Protein AF-M0M3P2-F1 (afdb_monomer_lite)

Sequence (87 aa):
MEIATGTTVAAVAAMRGNRYPVATRSNRMPCPYLSYRAAAGDHEFETERAYCTAVDRFVEAMRADVCNDRYDLDHESHCEIYREHAE

Structure (mmCIF, N/CA/C/O backbone):
data_AF-M0M3P2-F1
#
_entry.id   AF-M0M3P2-F1
#
loop_
_atom_site.group_PDB
_atom_site.id
_atom_site.type_symbol
_atom_site.label_atom_id
_atom_site.label_alt_id
_atom_site.label_comp_id
_atom_site.label_asym_id
_atom_site.label_entity_id
_atom_site.label_seq_id
_atom_site.pdbx_PDB_ins_code
_atom_site.Cartn_x
_atom_site.Cartn_y
_atom_site.Cartn_z
_atom_site.occupancy
_atom_site.B_iso_or_equiv
_atom_site.auth_seq_id
_atom_site.auth_comp_id
_atom_site.auth_asym_id
_atom_site.auth_atom_id
_atom_site.pdbx_PDB_model_num
ATOM 1 N N . MET A 1 1 ? 9.064 7.246 75.458 1.00 49.41 1 MET A N 1
ATOM 2 C CA . MET A 1 1 ? 9.080 6.054 74.594 1.00 49.41 1 MET A CA 1
ATOM 3 C C . MET A 1 1 ? 7.639 5.716 74.305 1.00 49.41 1 MET A C 1
ATOM 5 O O . MET A 1 1 ? 7.024 5.102 75.150 1.00 49.41 1 MET A O 1
ATOM 9 N N . GLU A 1 2 ? 7.101 6.222 73.199 1.00 44.53 2 GLU A N 1
ATOM 10 C CA . GLU A 1 2 ? 6.032 5.580 72.432 1.00 44.53 2 GLU A CA 1
ATOM 11 C C . GLU A 1 2 ? 5.965 6.265 71.064 1.00 44.53 2 GLU A C 1
ATOM 13 O O . GLU A 1 2 ? 6.035 7.488 70.944 1.00 44.53 2 GLU A O 1
ATOM 18 N N . ILE A 1 3 ? 5.999 5.419 70.043 1.00 52.34 3 ILE A N 1
ATOM 19 C CA . ILE A 1 3 ? 6.153 5.714 68.626 1.00 52.34 3 ILE A CA 1
ATOM 20 C C . ILE A 1 3 ? 4.739 5.652 68.043 1.00 52.34 3 ILE A C 1
ATOM 22 O O . ILE A 1 3 ? 4.100 4.609 68.143 1.00 52.34 3 ILE A O 1
ATOM 26 N N . ALA A 1 4 ? 4.260 6.724 67.416 1.00 49.91 4 ALA A N 1
ATOM 27 C CA . ALA A 1 4 ? 3.057 6.688 66.585 1.00 49.91 4 ALA A CA 1
ATOM 28 C C . ALA A 1 4 ? 3.389 7.265 65.206 1.00 49.91 4 ALA A C 1
ATOM 30 O O . ALA A 1 4 ? 3.184 8.438 64.904 1.00 49.91 4 ALA A O 1
ATOM 31 N N . THR A 1 5 ? 3.985 6.406 64.389 1.00 58.44 5 THR A N 1
ATOM 32 C CA . THR A 1 5 ? 4.162 6.565 62.949 1.00 58.44 5 THR A CA 1
ATOM 33 C C . THR A 1 5 ? 2.814 6.343 62.270 1.00 58.44 5 THR A C 1
ATOM 35 O O . THR A 1 5 ? 2.205 5.293 62.458 1.00 58.44 5 THR A O 1
ATOM 38 N N . GLY A 1 6 ? 2.366 7.280 61.434 1.00 55.31 6 GLY A N 1
ATOM 39 C CA . GLY A 1 6 ? 1.285 7.001 60.490 1.00 55.31 6 GLY A CA 1
ATOM 40 C C . GLY A 1 6 ? 0.459 8.218 60.111 1.00 55.31 6 GLY A C 1
ATOM 41 O O . GLY A 1 6 ? -0.402 8.640 60.868 1.00 55.31 6 GLY A O 1
ATOM 42 N N . THR A 1 7 ? 0.673 8.736 58.904 1.00 53.56 7 THR A N 1
ATOM 43 C CA . THR A 1 7 ? -0.405 8.922 57.919 1.00 53.56 7 THR A CA 1
ATOM 44 C C . THR A 1 7 ? 0.245 9.138 56.559 1.00 53.56 7 THR A C 1
ATOM 46 O O . THR A 1 7 ? 0.894 10.142 56.279 1.00 53.56 7 THR A O 1
ATOM 49 N N . THR A 1 8 ? 0.102 8.107 55.742 1.00 52.78 8 THR A N 1
ATOM 50 C CA . THR A 1 8 ? 0.528 7.975 54.358 1.00 52.78 8 THR A CA 1
ATOM 51 C C . THR A 1 8 ? -0.186 9.028 53.512 1.00 52.78 8 THR A C 1
ATOM 53 O O . THR A 1 8 ? -1.397 8.942 53.316 1.00 52.78 8 THR A O 1
ATOM 56 N N . VAL A 1 9 ? 0.536 10.028 52.999 1.00 53.03 9 VAL A N 1
ATOM 57 C CA . VAL A 1 9 ? -0.023 10.893 51.952 1.00 53.03 9 VAL A CA 1
ATOM 58 C C . VAL A 1 9 ? -0.031 10.081 50.665 1.00 53.03 9 VAL A C 1
ATOM 60 O O . VAL A 1 9 ? 1.011 9.632 50.185 1.00 53.03 9 VAL A O 1
ATOM 63 N N . ALA A 1 10 ? -1.243 9.842 50.175 1.00 47.31 10 ALA A N 1
ATOM 64 C CA . ALA A 1 10 ? -1.542 9.116 48.959 1.00 47.31 10 ALA A CA 1
ATOM 65 C C . ALA A 1 10 ? -0.655 9.585 47.798 1.00 47.31 10 ALA A C 1
ATOM 67 O O . ALA A 1 10 ? -0.592 10.771 47.471 1.00 47.31 10 ALA A O 1
ATOM 68 N N . ALA A 1 11 ? 0.016 8.619 47.173 1.00 47.78 11 ALA A N 1
ATOM 69 C CA . ALA A 1 11 ? 0.688 8.799 45.902 1.00 47.78 11 ALA A CA 1
ATOM 70 C C . ALA A 1 11 ? -0.328 9.331 44.883 1.00 47.78 11 ALA A C 1
ATOM 72 O O . ALA A 1 11 ? -1.282 8.639 44.522 1.00 47.78 11 ALA A O 1
ATOM 73 N N . VAL A 1 12 ? -0.125 10.568 44.431 1.00 50.44 12 VAL A N 1
ATOM 74 C CA . VAL A 1 12 ? -0.878 11.149 43.322 1.00 50.44 12 VAL A CA 1
ATOM 75 C C . VAL A 1 12 ? -0.477 10.371 42.073 1.00 50.44 12 VAL A C 1
ATOM 77 O O . VAL A 1 12 ? 0.607 10.540 41.515 1.00 50.44 12 VAL A O 1
ATOM 80 N N . ALA A 1 13 ? -1.333 9.426 41.707 1.00 46.97 13 ALA A N 1
ATOM 81 C CA . ALA A 1 13 ? -1.179 8.599 40.534 1.00 46.97 13 ALA A CA 1
ATOM 82 C C . ALA A 1 13 ? -1.199 9.467 39.264 1.00 46.97 13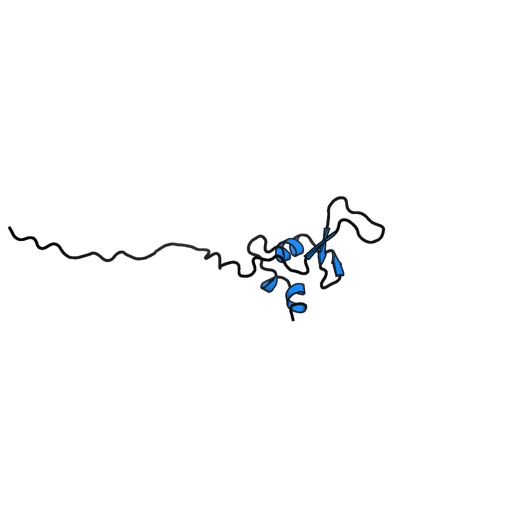 ALA A C 1
ATOM 84 O O . ALA A 1 13 ? -2.109 10.255 39.036 1.00 46.97 13 ALA A O 1
ATOM 85 N N . ALA A 1 14 ? -0.178 9.255 38.434 1.00 48.62 14 ALA A N 1
ATOM 86 C CA . ALA A 1 14 ? -0.234 9.317 36.978 1.00 48.62 14 ALA A CA 1
ATOM 87 C C . ALA A 1 14 ? -0.825 10.586 36.327 1.00 48.62 14 ALA A C 1
ATOM 89 O O . ALA A 1 14 ? -1.874 10.545 35.696 1.00 48.62 14 ALA A O 1
ATOM 90 N N . MET A 1 15 ? -0.039 11.665 36.283 1.00 46.38 15 MET A N 1
ATOM 91 C CA . 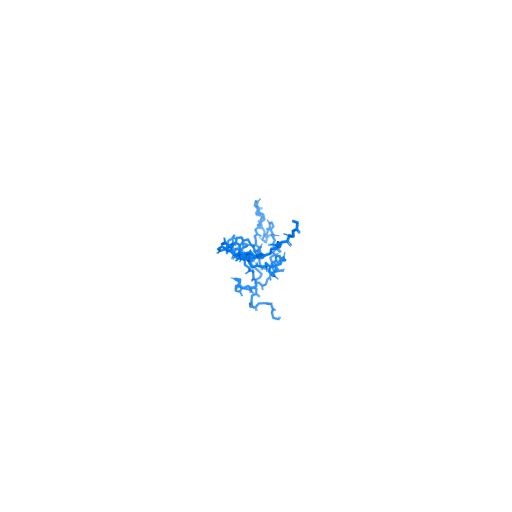MET A 1 15 ? -0.097 12.619 35.161 1.00 46.38 15 MET A CA 1
ATOM 92 C C . MET A 1 15 ? 1.005 12.312 34.140 1.00 46.38 15 MET A C 1
ATOM 94 O O . MET A 1 15 ? 1.818 13.163 33.784 1.00 46.38 15 MET A O 1
ATOM 98 N N . ARG A 1 16 ? 1.065 11.059 33.671 1.00 54.12 16 ARG A N 1
ATOM 99 C CA . ARG A 1 16 ? 1.881 10.724 32.499 1.00 54.12 16 ARG A CA 1
ATOM 100 C C . ARG A 1 16 ? 1.134 11.226 31.273 1.00 54.12 16 ARG A C 1
ATOM 102 O O . ARG A 1 16 ? 0.281 10.532 30.732 1.00 54.12 16 ARG A O 1
ATOM 109 N N . GLY A 1 17 ? 1.453 12.450 30.864 1.00 46.72 17 GLY A N 1
ATOM 110 C CA . GLY A 1 17 ? 1.090 12.992 29.563 1.00 46.72 17 GLY A CA 1
ATOM 111 C C . GLY A 1 17 ? 1.732 12.162 28.458 1.00 46.72 17 GLY A C 1
ATOM 112 O O . GLY A 1 17 ? 2.767 12.532 27.920 1.00 46.72 17 GLY A O 1
ATOM 113 N N . ASN A 1 18 ? 1.114 11.037 28.122 1.00 54.56 18 ASN A N 1
ATOM 114 C CA . ASN A 1 18 ? 1.345 10.368 26.861 1.00 54.56 18 ASN A CA 1
ATOM 115 C C . ASN A 1 18 ? 0.304 10.910 25.877 1.00 54.56 18 ASN A C 1
ATOM 117 O O . ASN A 1 18 ? -0.790 10.368 25.762 1.00 54.56 18 ASN A O 1
ATOM 121 N N . ARG A 1 19 ? 0.614 12.033 25.213 1.00 58.66 19 ARG A N 1
ATOM 122 C CA . ARG A 1 19 ? -0.273 12.645 24.200 1.00 58.66 19 ARG A CA 1
ATOM 123 C C . ARG A 1 19 ? -0.478 11.776 22.952 1.00 58.66 19 ARG A C 1
ATOM 125 O O . ARG A 1 19 ? -1.277 12.148 22.107 1.00 58.66 19 ARG A O 1
ATOM 132 N N . TYR A 1 20 ? 0.209 10.640 22.867 1.00 53.34 20 TYR A N 1
ATOM 133 C CA . TYR A 1 20 ? 0.046 9.636 21.827 1.00 53.34 20 TYR A CA 1
ATOM 134 C C . TYR A 1 20 ? 0.139 8.252 22.479 1.00 53.34 20 TYR A C 1
ATOM 136 O O . TYR A 1 20 ? 1.240 7.703 22.584 1.00 53.34 20 TYR A O 1
ATOM 144 N N . PRO A 1 21 ? -0.960 7.668 22.999 1.00 54.28 21 PRO A N 1
ATOM 145 C CA . PRO A 1 21 ? -0.990 6.224 23.163 1.00 54.28 21 PRO A CA 1
ATOM 146 C C . PRO A 1 21 ? -0.765 5.663 21.765 1.00 54.28 21 PRO A C 1
ATOM 148 O O . PRO A 1 21 ? -1.665 5.713 20.937 1.00 54.28 21 PRO A O 1
ATOM 151 N N . VAL A 1 22 ? 0.462 5.217 21.482 1.00 55.78 22 VAL A N 1
ATOM 152 C CA . VAL A 1 22 ? 0.741 4.350 20.342 1.00 55.78 22 VAL A CA 1
ATOM 153 C C . VAL A 1 22 ? -0.081 3.102 20.608 1.00 55.78 22 VAL A C 1
ATOM 155 O O . VAL A 1 22 ? 0.331 2.199 21.341 1.00 55.78 22 VAL A O 1
ATOM 158 N N . ALA A 1 23 ? -1.332 3.154 20.151 1.00 57.59 23 ALA A N 1
ATOM 159 C CA . ALA A 1 23 ? -2.249 2.047 20.172 1.00 57.59 23 ALA A CA 1
ATOM 160 C C . ALA A 1 23 ? -1.460 0.874 19.617 1.00 57.59 23 ALA A C 1
ATOM 162 O O . ALA A 1 23 ? -0.744 0.981 18.623 1.00 57.59 23 ALA A O 1
ATOM 163 N N . THR A 1 24 ? -1.473 -0.201 20.378 1.00 55.72 24 THR A N 1
ATOM 164 C CA . THR A 1 24 ? -0.765 -1.429 20.091 1.00 55.72 24 THR A CA 1
ATOM 165 C C . THR A 1 24 ? -1.090 -1.826 18.647 1.00 55.72 24 THR A C 1
ATOM 167 O O . THR A 1 24 ? -2.204 -2.270 18.385 1.00 55.72 24 THR A O 1
ATOM 170 N N . ARG A 1 25 ? -0.149 -1.569 17.717 1.00 61.56 25 ARG A N 1
ATOM 171 C CA . ARG A 1 25 ? -0.180 -1.955 16.293 1.00 61.56 25 ARG A CA 1
ATOM 172 C C . ARG A 1 25 ? -0.795 -3.346 16.181 1.00 61.56 25 ARG A C 1
ATOM 174 O O . ARG A 1 25 ? -0.132 -4.317 16.548 1.00 61.56 25 ARG A O 1
ATOM 181 N N . SER A 1 26 ? -2.054 -3.430 15.762 1.00 54.84 26 SER A N 1
ATOM 182 C CA . SER A 1 26 ? -2.798 -4.694 15.782 1.00 54.84 26 SER A CA 1
ATOM 183 C C . SER A 1 26 ? -2.740 -5.461 14.472 1.00 54.84 26 SER A C 1
ATOM 185 O O . SER A 1 26 ? -3.220 -6.584 14.444 1.00 54.84 26 SER A O 1
ATOM 187 N N . ASN A 1 27 ? -1.995 -4.981 13.475 1.00 56.34 27 ASN A N 1
ATOM 188 C CA . ASN A 1 27 ? -1.438 -5.881 12.482 1.00 56.34 27 ASN A CA 1
ATOM 189 C C . ASN A 1 27 ? 0.056 -5.629 12.308 1.00 56.34 27 ASN A C 1
ATOM 191 O O . ASN A 1 27 ? 0.501 -4.590 11.841 1.00 56.34 27 ASN A O 1
ATOM 195 N N . ARG A 1 28 ? 0.873 -6.568 12.794 1.00 60.16 28 ARG A N 1
ATOM 196 C CA . ARG A 1 28 ? 2.337 -6.507 12.654 1.00 60.16 28 ARG A CA 1
ATOM 197 C C . ARG A 1 28 ? 2.819 -7.120 11.338 1.00 60.16 28 ARG A C 1
ATOM 199 O O . ARG A 1 28 ? 4.023 -7.142 11.082 1.00 60.16 28 ARG A O 1
ATOM 206 N N . MET A 1 29 ? 1.905 -7.650 10.535 1.00 79.31 29 MET A N 1
ATOM 207 C CA . MET A 1 29 ? 2.241 -8.221 9.243 1.00 79.31 29 MET A CA 1
ATOM 208 C C . MET A 1 29 ? 1.955 -7.189 8.162 1.00 79.31 29 MET A C 1
ATOM 210 O O . MET A 1 29 ? 0.863 -6.638 8.170 1.00 79.31 29 MET A O 1
ATOM 214 N N . PRO A 1 30 ? 2.899 -6.932 7.244 1.00 89.06 30 PRO A N 1
ATOM 215 C CA . PRO A 1 30 ? 2.594 -6.126 6.076 1.00 89.06 30 PRO A CA 1
ATOM 216 C C . PRO A 1 30 ? 1.445 -6.771 5.296 1.00 89.06 30 PRO A C 1
ATOM 218 O O . PRO A 1 30 ? 1.254 -7.990 5.343 1.00 89.06 30 PRO A O 1
ATOM 221 N N . CYS A 1 31 ? 0.712 -5.946 4.556 1.00 95.25 31 CYS A N 1
ATOM 222 C CA . CYS A 1 31 ? -0.408 -6.369 3.729 1.00 95.25 31 CYS A CA 1
ATOM 223 C C . CYS A 1 31 ? -0.043 -7.615 2.891 1.00 95.25 31 CYS A C 1
ATOM 225 O O . CYS A 1 31 ? 0.933 -7.567 2.133 1.00 95.25 31 CYS A O 1
ATOM 227 N N . PRO A 1 32 ? -0.831 -8.706 2.954 1.00 95.62 32 PRO A N 1
ATOM 228 C CA . PRO A 1 32 ? -0.537 -9.962 2.255 1.00 95.62 32 PRO A CA 1
ATOM 229 C C . PRO A 1 32 ? -0.565 -9.818 0.729 1.00 95.62 32 PRO A C 1
ATOM 231 O O . PRO A 1 32 ? -0.027 -10.655 0.006 1.00 95.62 32 PRO A O 1
ATOM 234 N N . TYR A 1 33 ? -1.182 -8.746 0.233 1.00 96.75 33 TYR A N 1
ATOM 235 C CA . TYR A 1 33 ? -1.276 -8.445 -1.188 1.00 96.75 33 TYR A CA 1
ATOM 236 C C . TYR A 1 33 ? -0.113 -7.597 -1.712 1.00 96.75 33 TYR A C 1
ATOM 238 O O . TYR A 1 33 ? -0.073 -7.298 -2.906 1.00 96.75 33 TYR A O 1
ATOM 246 N N . LEU A 1 34 ? 0.819 -7.166 -0.855 1.00 97.19 34 LEU A N 1
ATOM 247 C CA . LEU A 1 34 ? 1.975 -6.382 -1.276 1.00 97.19 34 LEU A CA 1
ATOM 248 C C . LEU A 1 34 ? 3.124 -7.296 -1.714 1.00 97.19 34 LEU A C 1
ATOM 250 O O . LEU A 1 34 ? 3.615 -8.128 -0.957 1.00 97.19 34 LEU A O 1
ATOM 254 N N . SER A 1 35 ? 3.605 -7.076 -2.931 1.00 97.00 35 SER A N 1
ATOM 255 C CA . SER A 1 35 ? 4.817 -7.684 -3.469 1.00 97.00 35 SER A CA 1
ATOM 256 C C . SER A 1 35 ? 5.710 -6.607 -4.082 1.00 97.00 35 SER A C 1
ATOM 258 O O . SER A 1 35 ? 5.249 -5.513 -4.407 1.00 97.00 35 SER A O 1
ATOM 260 N N . TYR A 1 36 ? 6.990 -6.911 -4.256 1.00 96.75 36 TYR A N 1
ATOM 261 C CA . TYR A 1 36 ? 7.931 -6.077 -4.994 1.00 96.75 36 TYR A CA 1
ATOM 262 C C . TYR A 1 36 ? 8.370 -6.848 -6.234 1.00 96.75 36 TYR A C 1
ATOM 264 O O . TYR A 1 36 ? 8.653 -8.042 -6.157 1.00 96.75 36 TYR A O 1
ATOM 272 N N . ARG A 1 37 ? 8.337 -6.192 -7.397 1.00 97.69 37 ARG A N 1
ATOM 273 C CA . ARG A 1 37 ? 8.698 -6.808 -8.680 1.00 97.69 37 ARG A CA 1
ATOM 274 C C . ARG A 1 37 ? 9.746 -5.970 -9.396 1.00 97.69 37 ARG A C 1
ATOM 276 O O . ARG A 1 37 ? 9.597 -4.754 -9.516 1.00 97.69 37 ARG A O 1
ATOM 283 N N . ALA A 1 38 ? 10.771 -6.640 -9.913 1.00 97.62 38 ALA A N 1
ATOM 284 C CA . ALA A 1 38 ? 11.839 -6.025 -10.697 1.00 97.62 38 ALA A CA 1
ATOM 285 C C . ALA A 1 38 ? 11.465 -5.792 -12.172 1.00 97.62 38 ALA A C 1
ATOM 287 O O . ALA A 1 38 ? 12.174 -5.069 -12.860 1.00 97.62 38 ALA A O 1
ATOM 288 N N . ALA A 1 39 ? 10.364 -6.368 -12.667 1.00 96.94 39 ALA A N 1
ATOM 289 C CA . ALA A 1 39 ? 9.992 -6.296 -14.079 1.00 96.94 39 ALA A CA 1
ATOM 290 C C . ALA A 1 39 ? 8.472 -6.338 -14.309 1.00 96.94 39 ALA A C 1
ATOM 292 O O . ALA A 1 39 ? 7.704 -6.786 -13.449 1.00 96.94 39 ALA A O 1
ATOM 293 N N . ALA A 1 40 ? 8.057 -5.884 -15.491 1.00 95.75 40 ALA A N 1
ATOM 294 C CA . ALA A 1 40 ? 6.695 -5.915 -16.007 1.00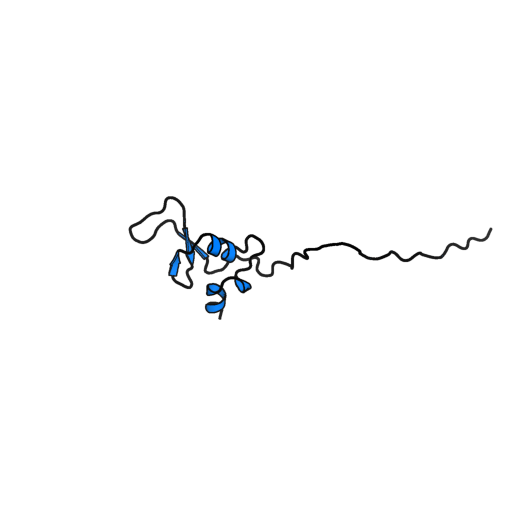 95.75 40 ALA A CA 1
ATOM 295 C C . ALA A 1 40 ? 6.707 -6.188 -17.523 1.00 95.75 40 ALA A C 1
ATOM 297 O O . ALA A 1 40 ? 7.079 -5.319 -18.311 1.00 95.75 40 ALA A O 1
ATOM 298 N N . GLY A 1 41 ? 6.279 -7.384 -17.941 1.00 92.75 41 GLY A N 1
ATOM 299 C CA . GLY A 1 41 ? 6.348 -7.789 -19.351 1.00 92.75 41 GLY A CA 1
ATOM 300 C C . GLY A 1 41 ? 7.792 -7.780 -19.861 1.00 92.75 41 GLY A C 1
ATOM 301 O O . GLY A 1 41 ? 8.667 -8.345 -19.212 1.00 92.75 41 GLY A O 1
ATOM 302 N N . ASP A 1 42 ? 8.035 -7.094 -20.979 1.00 95.75 42 ASP A N 1
ATOM 303 C CA . ASP A 1 42 ? 9.367 -6.951 -21.593 1.00 95.75 42 ASP A CA 1
ATOM 304 C C . ASP A 1 42 ? 10.208 -5.806 -20.989 1.00 95.75 42 ASP A C 1
ATOM 306 O O . ASP A 1 42 ? 11.267 -5.460 -21.512 1.00 95.75 42 ASP A O 1
ATOM 310 N N . HIS A 1 43 ? 9.728 -5.170 -19.916 1.00 94.69 43 HIS A N 1
ATOM 311 C CA . HIS A 1 43 ? 10.403 -4.050 -19.268 1.00 94.69 43 HIS A CA 1
ATOM 312 C C . HIS A 1 43 ? 10.942 -4.432 -17.886 1.00 94.69 43 HIS A C 1
ATOM 314 O O . HIS A 1 43 ? 10.192 -4.883 -17.020 1.00 94.69 43 HIS A O 1
ATOM 320 N N . GLU A 1 44 ? 12.228 -4.177 -17.655 1.00 97.19 44 GLU A N 1
ATOM 321 C CA . GLU A 1 44 ? 12.886 -4.303 -16.352 1.00 97.19 44 GLU A CA 1
ATOM 322 C C . GLU A 1 44 ? 13.080 -2.922 -15.710 1.00 97.19 44 GLU A C 1
ATOM 324 O O . GLU A 1 44 ? 13.401 -1.941 -16.384 1.00 97.19 44 GLU A O 1
ATOM 329 N N . PHE A 1 45 ? 12.895 -2.845 -14.395 1.00 96.00 45 PHE A N 1
ATOM 330 C CA . PHE A 1 45 ? 13.091 -1.635 -13.608 1.00 96.00 45 PHE A CA 1
ATOM 331 C C . PHE A 1 45 ? 14.473 -1.629 -12.953 1.00 96.00 45 PHE A C 1
ATOM 333 O O . PHE A 1 45 ? 14.947 -2.647 -12.459 1.00 96.00 45 PHE A O 1
ATOM 340 N N . GLU A 1 46 ? 15.071 -0.442 -12.826 1.00 96.50 46 GLU A N 1
ATOM 341 C CA . GLU A 1 46 ? 16.334 -0.264 -12.089 1.00 96.50 46 GLU A CA 1
ATOM 342 C C . GLU A 1 46 ? 16.203 -0.579 -10.589 1.00 96.50 46 GLU A C 1
ATOM 344 O O . GLU A 1 46 ? 17.170 -0.930 -9.920 1.00 96.50 46 GLU A O 1
ATOM 349 N N . THR A 1 47 ? 15.004 -0.424 -10.026 1.00 95.12 47 THR A N 1
ATOM 350 C CA . THR A 1 47 ? 14.680 -0.789 -8.643 1.00 95.12 47 THR A CA 1
ATOM 351 C C . THR A 1 47 ? 13.305 -1.425 -8.609 1.00 95.12 47 THR A C 1
ATOM 353 O O . THR A 1 47 ? 12.392 -0.956 -9.298 1.00 95.12 47 THR A O 1
ATOM 356 N N . GLU A 1 48 ? 13.157 -2.460 -7.780 1.00 97.00 48 GLU A N 1
ATOM 357 C CA . GLU A 1 48 ? 11.892 -3.161 -7.598 1.00 97.00 48 GLU A CA 1
ATOM 358 C C . GLU A 1 48 ? 10.762 -2.194 -7.236 1.00 97.00 48 GLU A C 1
ATOM 360 O O . GLU A 1 48 ? 10.900 -1.304 -6.390 1.00 97.00 48 GLU A O 1
ATOM 365 N N . ARG A 1 49 ? 9.618 -2.368 -7.896 1.00 97.38 49 ARG A N 1
ATOM 366 C CA . ARG A 1 49 ? 8.441 -1.517 -7.729 1.00 97.38 49 ARG A CA 1
ATOM 367 C C . ARG A 1 49 ? 7.370 -2.257 -6.943 1.00 97.38 49 ARG A C 1
ATOM 369 O O . ARG A 1 49 ? 7.189 -3.463 -7.106 1.00 97.38 49 ARG A O 1
ATOM 376 N N . ALA A 1 50 ? 6.650 -1.514 -6.109 1.00 97.81 50 ALA A N 1
ATOM 377 C CA . ALA A 1 50 ? 5.544 -2.047 -5.331 1.00 97.81 50 ALA A CA 1
ATOM 378 C C . ALA A 1 50 ? 4.401 -2.497 -6.250 1.00 97.81 50 ALA A C 1
ATOM 380 O O . ALA A 1 50 ? 3.953 -1.755 -7.127 1.00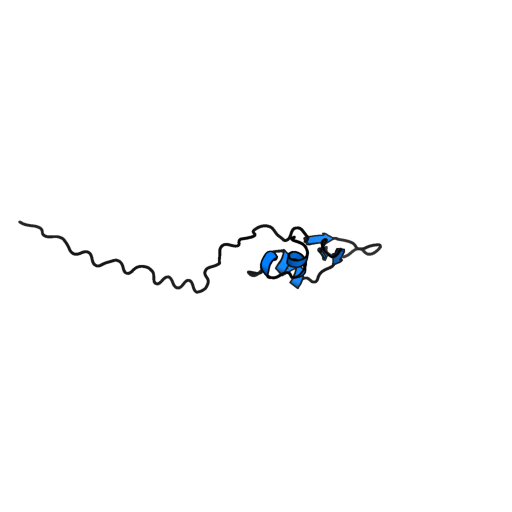 97.81 50 ALA A O 1
ATOM 381 N N . TYR A 1 51 ? 3.918 -3.708 -6.018 1.00 98.12 51 TYR A N 1
ATOM 382 C CA . TYR A 1 51 ? 2.889 -4.376 -6.792 1.00 98.12 51 TYR A CA 1
ATOM 383 C C . TYR A 1 51 ? 1.815 -4.917 -5.856 1.00 98.12 51 TYR A C 1
ATOM 385 O O . TYR A 1 51 ? 2.121 -5.621 -4.894 1.00 98.12 51 TYR A O 1
ATOM 393 N N . CYS A 1 52 ? 0.557 -4.588 -6.131 1.00 98.12 52 CYS A N 1
ATOM 394 C CA . CYS A 1 52 ? -0.580 -5.107 -5.390 1.00 98.12 52 CYS A CA 1
ATOM 395 C C . CYS A 1 52 ? -1.185 -6.287 -6.147 1.00 98.12 52 CYS A C 1
ATOM 397 O O . CYS A 1 52 ? -1.695 -6.114 -7.253 1.00 98.12 52 CYS A O 1
ATOM 399 N N . THR A 1 53 ? -1.139 -7.476 -5.548 1.00 97.31 53 THR A N 1
ATOM 400 C CA . THR A 1 53 ? -1.657 -8.711 -6.151 1.00 97.31 53 THR A CA 1
ATOM 401 C C . THR A 1 53 ? -3.181 -8.805 -6.111 1.00 97.31 53 THR A C 1
ATOM 403 O O . THR A 1 53 ? -3.748 -9.478 -6.960 1.00 97.31 53 THR A O 1
ATOM 406 N N . ALA A 1 54 ? -3.854 -8.095 -5.199 1.00 97.44 54 ALA A N 1
ATOM 407 C CA . ALA A 1 54 ? -5.320 -8.060 -5.133 1.00 97.44 54 ALA A CA 1
ATOM 408 C C . ALA A 1 54 ? -5.959 -7.450 -6.396 1.00 97.44 54 ALA A C 1
ATOM 410 O O . ALA A 1 54 ? -6.981 -7.929 -6.873 1.00 97.44 54 ALA A O 1
ATOM 411 N N . VAL A 1 55 ? -5.317 -6.426 -6.968 1.00 97.50 55 VAL A N 1
ATOM 412 C CA . VAL A 1 55 ? -5.766 -5.711 -8.182 1.00 97.50 55 VAL A CA 1
ATOM 413 C C . VAL A 1 55 ? -4.800 -5.874 -9.363 1.00 97.50 55 VAL A C 1
ATOM 415 O O . VAL A 1 55 ? -4.880 -5.127 -10.336 1.00 97.50 55 VAL A O 1
ATOM 418 N N . ASP A 1 56 ? -3.853 -6.807 -9.241 1.00 97.31 56 ASP A N 1
ATOM 419 C CA . ASP A 1 56 ? -2.849 -7.182 -10.244 1.00 97.31 56 ASP A CA 1
ATOM 420 C C . ASP A 1 56 ? -2.124 -5.996 -10.919 1.00 97.31 56 ASP A C 1
ATOM 422 O O . ASP A 1 56 ? -1.889 -5.974 -12.129 1.00 97.31 56 ASP A O 1
ATOM 426 N N . ARG A 1 57 ? -1.729 -4.978 -10.141 1.00 97.25 57 ARG A N 1
ATOM 427 C CA . ARG A 1 57 ? -1.094 -3.768 -10.695 1.00 97.25 57 ARG A CA 1
ATOM 428 C C . ARG A 1 57 ? -0.017 -3.165 -9.803 1.00 97.25 57 ARG A C 1
ATOM 430 O O . ARG A 1 57 ? -0.039 -3.303 -8.580 1.00 97.25 57 ARG A O 1
ATOM 437 N N . PHE A 1 58 ? 0.885 -2.404 -10.418 1.00 97.69 58 PHE A N 1
ATOM 438 C CA . PHE A 1 58 ? 1.839 -1.569 -9.689 1.00 97.69 58 PHE A CA 1
ATOM 439 C C . PHE A 1 58 ? 1.123 -0.438 -8.950 1.00 97.69 58 PHE A C 1
ATOM 441 O O . PHE A 1 58 ? 0.183 0.167 -9.470 1.00 97.69 58 PHE A O 1
ATOM 448 N N . VAL A 1 59 ? 1.571 -0.155 -7.731 1.00 96.94 59 VAL A N 1
ATOM 449 C CA . VAL A 1 59 ? 1.013 0.898 -6.879 1.00 96.94 59 VAL A CA 1
ATOM 450 C C . VAL A 1 59 ? 2.056 1.966 -6.580 1.00 96.94 59 VAL A C 1
ATOM 452 O O . VAL A 1 59 ? 3.262 1.731 -6.640 1.00 96.94 59 VAL A O 1
ATOM 455 N N . GLU A 1 60 ? 1.581 3.164 -6.259 1.00 94.88 60 GLU A N 1
ATOM 456 C CA . GLU A 1 60 ? 2.444 4.282 -5.894 1.00 94.88 60 GLU A CA 1
ATOM 457 C C . GLU A 1 60 ? 3.171 4.025 -4.568 1.00 94.88 60 GLU A C 1
ATOM 459 O O . GLU A 1 60 ? 2.682 3.298 -3.700 1.00 94.88 60 GLU A O 1
ATOM 464 N N . ALA A 1 61 ? 4.317 4.684 -4.374 1.00 93.44 61 ALA A N 1
ATOM 465 C CA . ALA A 1 61 ? 5.109 4.565 -3.149 1.00 93.44 61 ALA A CA 1
ATOM 466 C C . ALA A 1 61 ? 4.291 4.884 -1.884 1.00 93.44 61 ALA A C 1
ATOM 468 O O . ALA A 1 61 ? 4.376 4.148 -0.907 1.00 93.44 61 ALA A O 1
ATOM 469 N N . MET A 1 62 ? 3.417 5.899 -1.935 1.00 92.44 62 MET A N 1
ATOM 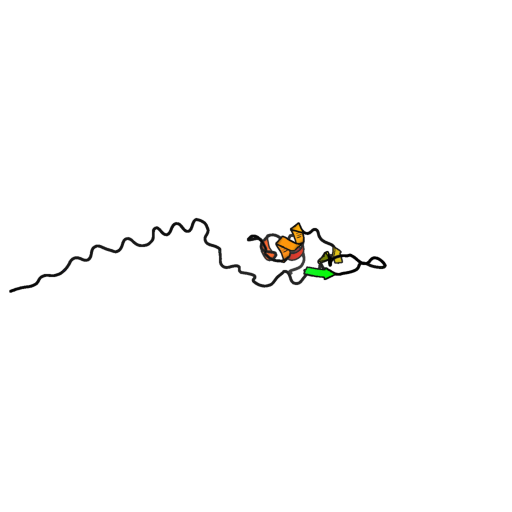470 C CA . MET A 1 62 ? 2.538 6.236 -0.806 1.00 92.44 62 MET A CA 1
ATOM 471 C C . MET A 1 62 ? 1.587 5.093 -0.436 1.00 92.44 62 MET A C 1
ATOM 473 O O . MET A 1 62 ? 1.308 4.864 0.737 1.00 92.44 62 MET A O 1
ATOM 477 N N . ARG A 1 63 ? 1.106 4.336 -1.429 1.00 95.88 63 ARG A N 1
ATOM 478 C CA . ARG A 1 63 ? 0.289 3.146 -1.174 1.00 95.88 63 ARG A CA 1
ATOM 479 C C . ARG A 1 63 ? 1.122 2.048 -0.532 1.00 95.88 63 ARG A C 1
ATOM 481 O O . ARG A 1 63 ? 0.655 1.390 0.390 1.00 95.88 63 ARG A O 1
ATOM 488 N N . ALA A 1 64 ? 2.346 1.855 -1.016 1.00 96.69 64 ALA A N 1
ATOM 489 C CA . ALA A 1 64 ? 3.268 0.899 -0.424 1.00 96.69 64 ALA A CA 1
ATOM 490 C C . ALA A 1 64 ? 3.561 1.246 1.043 1.00 96.69 64 ALA A C 1
ATOM 492 O O . ALA A 1 64 ? 3.673 0.339 1.858 1.00 96.69 64 ALA A O 1
ATOM 493 N N . ASP A 1 65 ? 3.629 2.528 1.407 1.00 95.56 65 ASP A N 1
ATOM 494 C CA . ASP A 1 65 ? 3.805 2.941 2.801 1.00 95.56 65 ASP A CA 1
ATOM 495 C C . ASP A 1 65 ? 2.611 2.552 3.685 1.00 95.56 65 ASP A C 1
ATOM 497 O O . ASP A 1 65 ? 2.833 2.039 4.782 1.00 95.56 65 ASP A O 1
ATOM 501 N N . VAL A 1 66 ? 1.373 2.703 3.191 1.00 95.44 66 VAL A N 1
ATOM 502 C CA . VAL A 1 66 ? 0.166 2.190 3.869 1.00 95.44 66 VAL A CA 1
ATOM 503 C C . VAL A 1 66 ? 0.232 0.669 4.011 1.00 95.44 66 VAL A C 1
ATOM 505 O O . VAL A 1 66 ? 0.054 0.153 5.104 1.00 95.44 66 VAL A O 1
ATOM 508 N N . CYS A 1 67 ? 0.522 -0.054 2.926 1.00 96.38 67 CYS A N 1
ATOM 509 C CA . CYS A 1 67 ? 0.573 -1.519 2.927 1.00 96.38 67 CYS A CA 1
ATOM 510 C C . CYS A 1 67 ? 1.697 -2.104 3.803 1.00 96.38 67 CYS A C 1
ATOM 512 O O . CYS A 1 67 ? 1.603 -3.255 4.216 1.00 96.38 67 CYS A O 1
ATOM 514 N N . ASN A 1 68 ? 2.764 -1.343 4.058 1.00 94.44 68 ASN A N 1
ATOM 515 C CA . ASN A 1 68 ? 3.861 -1.720 4.955 1.00 94.44 68 ASN A CA 1
ATOM 516 C C . ASN A 1 68 ? 3.647 -1.246 6.405 1.00 94.44 68 ASN A C 1
ATOM 518 O O . ASN A 1 68 ? 4.565 -1.357 7.221 1.00 94.44 68 ASN A O 1
ATOM 522 N N . ASP A 1 69 ? 2.496 -0.648 6.712 1.00 93.06 69 ASP A N 1
ATOM 523 C CA . ASP A 1 69 ? 2.163 -0.078 8.020 1.00 93.06 69 ASP A CA 1
ATOM 524 C C . ASP A 1 69 ? 3.208 0.936 8.530 1.00 93.06 69 ASP A C 1
ATOM 526 O O . ASP A 1 69 ? 3.576 0.997 9.717 1.00 93.06 69 ASP A O 1
ATOM 530 N N . ARG A 1 70 ? 3.774 1.721 7.604 1.00 91.44 70 ARG A N 1
ATOM 531 C CA . ARG A 1 70 ? 4.757 2.767 7.918 1.00 91.44 70 ARG A CA 1
ATOM 532 C C . ARG A 1 70 ? 4.046 4.007 8.444 1.00 91.44 70 ARG A C 1
ATOM 534 O O . ARG A 1 70 ? 2.911 4.278 8.092 1.00 91.44 70 ARG A O 1
ATOM 541 N N . TYR A 1 71 ? 4.742 4.803 9.254 1.00 90.69 71 TYR A N 1
ATOM 542 C CA . TYR A 1 71 ? 4.257 6.124 9.684 1.00 90.69 71 TYR A CA 1
ATOM 543 C C . TYR A 1 71 ? 2.908 6.118 10.427 1.00 90.69 71 TYR A C 1
ATOM 545 O O . TYR A 1 71 ? 2.141 7.063 10.292 1.00 90.69 71 TYR A O 1
ATOM 553 N N . ASP A 1 72 ? 2.642 5.072 11.218 1.00 87.12 72 ASP A N 1
ATOM 554 C CA . ASP A 1 72 ? 1.360 4.875 11.925 1.00 87.12 72 ASP A CA 1
ATOM 555 C C . ASP A 1 72 ? 0.159 4.682 10.980 1.00 87.12 72 ASP A C 1
ATOM 557 O O . ASP A 1 72 ? -0.999 4.853 11.355 1.00 87.12 72 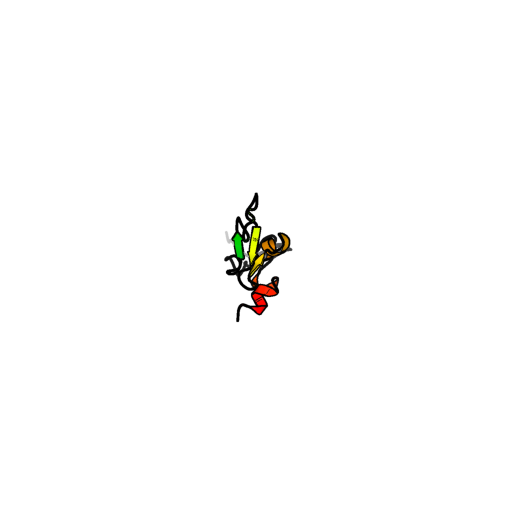ASP A O 1
ATOM 561 N N . LEU A 1 73 ? 0.441 4.310 9.729 1.00 90.00 73 LEU A N 1
ATOM 562 C CA . LEU A 1 73 ? -0.555 3.796 8.807 1.00 90.00 73 LEU A CA 1
ATOM 563 C C . LEU A 1 73 ? -0.783 2.311 9.091 1.00 90.00 73 LEU A C 1
ATOM 565 O O . LEU A 1 73 ? 0.110 1.623 9.583 1.00 90.00 73 LEU A O 1
ATOM 569 N N . ASP A 1 74 ? -1.979 1.838 8.768 1.00 90.75 74 ASP A N 1
ATOM 570 C CA . ASP A 1 74 ? -2.410 0.466 8.960 1.00 90.75 74 ASP A CA 1
ATOM 571 C C . ASP A 1 74 ? -3.182 0.039 7.710 1.00 90.75 74 ASP A C 1
ATOM 573 O O . ASP A 1 74 ? -4.136 0.699 7.294 1.00 90.75 74 ASP A O 1
ATOM 577 N N . HIS A 1 75 ? -2.734 -1.024 7.057 1.00 94.00 75 HIS A N 1
ATOM 578 C CA . HIS A 1 75 ? -3.321 -1.480 5.806 1.00 94.00 75 HIS A CA 1
ATOM 579 C C . HIS A 1 75 ? -4.759 -1.978 5.977 1.00 94.00 75 HIS A C 1
ATOM 581 O O . HIS A 1 75 ? -5.545 -1.835 5.040 1.00 94.00 75 HIS A O 1
ATOM 587 N N . GLU A 1 76 ? -5.125 -2.502 7.150 1.00 93.50 76 GLU A N 1
ATOM 588 C CA . GLU A 1 76 ? -6.483 -2.984 7.413 1.00 93.50 76 GLU A CA 1
ATOM 589 C C . GLU A 1 76 ? -7.510 -1.854 7.456 1.00 93.50 76 GLU A C 1
ATOM 591 O O . GLU A 1 76 ? -8.637 -2.012 6.994 1.00 93.50 76 GLU A O 1
ATOM 596 N N . SER A 1 77 ? -7.123 -0.693 7.974 1.00 92.25 77 SER A N 1
ATOM 597 C CA . SER A 1 77 ? -8.009 0.458 8.143 1.00 92.25 77 SER A CA 1
ATOM 598 C C . SER A 1 77 ? -7.839 1.523 7.060 1.00 92.25 77 SER A C 1
ATOM 600 O O . SER A 1 77 ? -8.823 2.152 6.659 1.00 92.25 77 SER A O 1
ATOM 602 N N . HIS A 1 78 ? -6.621 1.729 6.557 1.00 94.31 78 HIS A N 1
ATOM 603 C CA . HIS A 1 78 ? -6.289 2.844 5.669 1.00 94.31 78 HIS A CA 1
ATOM 604 C C . HIS A 1 78 ? -6.172 2.461 4.188 1.00 94.31 78 HIS A C 1
ATOM 606 O O . HIS A 1 78 ? -6.245 3.353 3.344 1.00 94.31 78 HIS A O 1
ATOM 612 N N . CYS A 1 79 ? -6.017 1.181 3.825 1.00 95.06 79 CYS A N 1
ATOM 613 C CA . CYS A 1 79 ? -5.991 0.769 2.416 1.00 95.06 79 CYS A CA 1
ATOM 614 C C . CYS A 1 79 ? -7.399 0.388 1.942 1.00 95.06 79 CYS A C 1
ATOM 616 O O . CYS A 1 79 ? -8.004 -0.545 2.463 1.00 95.06 79 CYS A O 1
ATOM 618 N N . GLU A 1 80 ? -7.949 1.081 0.941 1.00 94.56 80 GLU A N 1
ATOM 619 C CA . GLU A 1 80 ? -9.241 0.694 0.355 1.00 94.56 80 GLU A CA 1
ATOM 620 C C . GLU A 1 80 ? -9.195 -0.669 -0.346 1.00 94.56 80 GLU A C 1
ATOM 622 O O . GLU A 1 80 ? -10.084 -1.481 -0.129 1.00 94.56 80 GLU A O 1
ATOM 627 N N . ILE A 1 81 ? -8.106 -0.979 -1.055 1.00 96.06 81 ILE A N 1
ATOM 628 C CA . ILE A 1 81 ? -7.971 -2.250 -1.783 1.00 96.06 81 ILE A CA 1
ATOM 629 C C . ILE A 1 81 ? -7.928 -3.436 -0.817 1.00 96.06 81 ILE A C 1
ATOM 631 O O . ILE A 1 81 ? -8.575 -4.444 -1.056 1.00 96.06 81 ILE A O 1
ATOM 635 N N . TYR A 1 82 ? -7.175 -3.345 0.284 1.00 95.31 82 TYR A N 1
ATOM 636 C CA . TYR A 1 82 ? -7.148 -4.450 1.246 1.00 95.31 82 TYR A CA 1
ATOM 637 C C . TYR A 1 82 ? -8.546 -4.706 1.812 1.00 95.31 82 TYR A C 1
ATOM 639 O O . TYR A 1 82 ? -9.001 -5.842 1.804 1.00 95.31 82 TYR A O 1
ATOM 647 N N . ARG A 1 83 ? -9.251 -3.647 2.230 1.00 94.19 83 ARG A N 1
ATOM 648 C CA . ARG A 1 83 ? -10.603 -3.753 2.801 1.00 94.19 83 ARG A CA 1
ATOM 649 C C . ARG A 1 83 ? -11.620 -4.343 1.831 1.00 94.19 83 ARG A C 1
ATOM 651 O O . ARG A 1 83 ? -12.494 -5.077 2.266 1.00 94.19 83 ARG A O 1
ATOM 658 N N . GLU A 1 84 ? -11.500 -4.036 0.544 1.00 95.56 84 GLU A N 1
ATOM 659 C CA . GLU A 1 84 ? -12.355 -4.595 -0.509 1.00 95.56 84 GLU A CA 1
ATOM 660 C C . GLU A 1 84 ? -12.064 -6.077 -0.803 1.00 95.56 84 GLU A C 1
ATOM 662 O O . GLU A 1 84 ? -12.911 -6.751 -1.370 1.00 95.56 84 GLU A O 1
ATOM 667 N N . HIS A 1 85 ? -10.886 -6.590 -0.434 1.00 94.31 85 HIS A N 1
ATOM 668 C CA . HIS A 1 85 ? -10.427 -7.937 -0.793 1.00 94.31 85 HIS A CA 1
ATOM 669 C C . HIS A 1 85 ? -10.160 -8.860 0.411 1.00 94.31 85 HIS A C 1
ATOM 671 O O . HIS A 1 85 ? -9.733 -9.996 0.220 1.00 94.31 85 HIS A O 1
ATOM 677 N N . ALA A 1 86 ? -10.326 -8.388 1.646 1.00 87.62 86 ALA A N 1
ATOM 678 C CA . ALA A 1 86 ? -10.054 -9.151 2.869 1.00 87.62 86 ALA A CA 1
ATOM 679 C C . ALA A 1 86 ? -11.269 -9.959 3.380 1.00 87.62 86 ALA A C 1
ATOM 681 O O . ALA A 1 86 ? -11.259 -10.392 4.533 1.00 87.62 86 ALA A O 1
ATOM 682 N N . GLU A 1 87 ? -12.303 -10.140 2.549 1.00 64.38 87 GLU A N 1
ATOM 683 C CA . GLU A 1 87 ? -13.538 -10.884 2.861 1.00 64.38 87 GLU A CA 1
ATOM 684 C C . GLU A 1 87 ? -13.452 -12.401 2.624 1.00 64.38 87 GLU A C 1
ATOM 686 O O . GLU A 1 87 ? -12.873 -12.832 1.599 1.00 64.38 87 GLU A O 1
#

Organism: NCBI:txid1132509

Radius of gyration: 24.92 Å; chains: 1; bounding box: 30×24×96 Å

Secondary structure (DSSP, 8-state):
------------------S------S--SPPTTEEEEEEETTEEEEEEEEEETTTTEE--HHHHHHHTTGGG--HHHH-HHHHHH--

Foldseek 3Di:
DDDDDDDDDDDPDDPPPPVDPLPDQPDQDFAPQWDWAQDDVPGGHPGTFIAGNLVGGTDDPVLSCLRNCHPVHHCCPPPPSSVVRVD

pLDDT: mean 80.95, std 19.95, range [44.53, 98.12]